Protein AF-A0A127FBN4-F1 (afdb_monomer_lite)

Secondary structure (DSSP, 8-state):
---TTTT--HHHHHHHHT--HHHHHHHHHHT---HHHHHHHHHHHH-BGGGT-GGGTT-EEETTEEEPTT--EE-HHHHHHHHHHHHHHHT--

Organism: Steroidobacter denitrificans (NCBI:txid465721)

Sequence (93 aa):
MDNSTYGLPAWQLAALSGTHIDTARRWKRAGQIPRQAAALISIRLHGELGTIDPEFEGFIIRRGSIWTPENAEIRPGELRAIPYRSQQIRELD

Radius of gyration: 18.08 Å; chains: 1; bounding box: 41×23×51 Å

Foldseek 3Di:
DLCLLPPDDLVLLCVQQVHDSVVSVVCVVVVHDPLVSSLSSCCVPWQQPCSVPVVSGLWGDDPQWIAHVVRDTHHPVNVVCVVVVVVVVVVVD

Structure (mmCIF, N/CA/C/O backbone):
data_AF-A0A127FBN4-F1
#
_entry.id   AF-A0A127FBN4-F1
#
loop_
_atom_site.group_PDB
_atom_site.id
_atom_site.type_symbol
_atom_site.label_atom_id
_atom_site.label_alt_id
_atom_site.label_comp_id
_atom_site.label_asym_id
_atom_site.label_entity_id
_atom_site.label_seq_id
_atom_site.pdbx_PDB_ins_code
_atom_site.Cartn_x
_atom_site.Cartn_y
_atom_site.Cartn_z
_atom_site.occupancy
_atom_site.B_iso_or_equiv
_atom_site.auth_seq_id
_atom_site.auth_comp_id
_atom_site.auth_asym_id
_atom_site.auth_atom_id
_atom_site.pdbx_PDB_model_num
ATOM 1 N N . MET A 1 1 ? 7.208 13.610 -13.784 1.00 40.06 1 MET A N 1
ATOM 2 C CA . MET A 1 1 ? 7.303 12.269 -14.401 1.00 40.06 1 MET A CA 1
ATOM 3 C C . MET A 1 1 ? 7.134 11.267 -13.286 1.00 40.06 1 MET A C 1
ATOM 5 O O . MET A 1 1 ? 7.885 11.336 -12.323 1.00 40.06 1 MET A O 1
ATOM 9 N N . ASP A 1 2 ? 6.097 10.442 -13.371 1.00 48.31 2 ASP A N 1
ATOM 10 C CA . ASP A 1 2 ? 5.757 9.458 -12.347 1.00 48.31 2 ASP A CA 1
ATOM 11 C C . ASP A 1 2 ? 6.833 8.359 -12.340 1.00 48.31 2 ASP A C 1
ATOM 13 O O . ASP A 1 2 ? 6.983 7.611 -13.305 1.00 48.31 2 ASP A O 1
ATOM 17 N N . ASN A 1 3 ? 7.673 8.345 -11.304 1.00 51.34 3 ASN A N 1
ATOM 18 C CA . ASN A 1 3 ? 8.933 7.591 -11.267 1.00 51.34 3 ASN A CA 1
ATOM 19 C C . ASN A 1 3 ? 8.734 6.120 -10.839 1.00 51.34 3 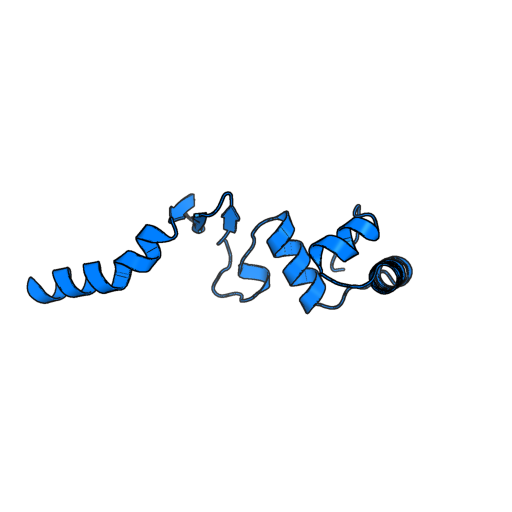ASN A C 1
ATOM 21 O O . ASN A 1 3 ? 9.684 5.448 -10.440 1.00 51.34 3 ASN A O 1
ATOM 25 N N . SER A 1 4 ? 7.502 5.606 -10.926 1.00 60.09 4 SER A N 1
ATOM 26 C CA . SER A 1 4 ? 7.074 4.321 -10.349 1.00 60.09 4 SER A CA 1
ATOM 27 C C . SER A 1 4 ? 7.733 3.074 -10.966 1.00 60.09 4 SER A C 1
ATOM 29 O O . SER A 1 4 ? 7.677 1.994 -10.380 1.00 60.09 4 SER A O 1
ATOM 31 N N . THR A 1 5 ? 8.411 3.189 -12.118 1.00 60.78 5 THR A N 1
ATOM 32 C CA . THR A 1 5 ? 9.183 2.085 -12.733 1.00 60.78 5 THR A CA 1
ATOM 33 C C . THR A 1 5 ? 10.664 2.051 -12.367 1.00 60.78 5 THR A C 1
ATOM 35 O O . THR A 1 5 ? 11.323 1.033 -12.610 1.00 60.78 5 THR A O 1
ATOM 38 N N . TYR A 1 6 ? 11.237 3.179 -11.936 1.00 67.50 6 TYR A N 1
ATOM 39 C CA . TYR A 1 6 ? 12.690 3.332 -11.925 1.00 67.50 6 TYR A CA 1
ATOM 40 C C . TYR A 1 6 ? 13.292 2.495 -10.790 1.00 67.50 6 TYR A C 1
ATOM 42 O O . TYR A 1 6 ? 12.885 2.599 -9.640 1.00 67.50 6 TYR A O 1
ATOM 50 N N . GLY A 1 7 ? 14.227 1.605 -11.128 1.00 82.50 7 GLY A N 1
ATOM 51 C CA . GLY A 1 7 ? 14.864 0.690 -10.171 1.00 82.50 7 GLY A CA 1
ATOM 52 C C . GLY A 1 7 ? 14.191 -0.677 -9.997 1.00 82.50 7 GLY A C 1
ATOM 53 O O . GLY A 1 7 ? 14.853 -1.603 -9.536 1.00 82.50 7 GLY A O 1
ATOM 54 N N . LEU A 1 8 ? 12.942 -0.875 -10.440 1.00 89.00 8 LEU A N 1
ATOM 55 C CA . LEU A 1 8 ? 12.274 -2.179 -10.327 1.00 89.00 8 LEU A CA 1
ATOM 56 C C . LEU A 1 8 ? 12.513 -3.056 -11.575 1.00 89.00 8 LEU A C 1
ATOM 58 O O . LEU A 1 8 ? 12.364 -2.595 -12.718 1.00 89.00 8 LEU A O 1
ATOM 62 N N . PRO A 1 9 ? 12.889 -4.340 -11.425 1.00 93.94 9 PRO A N 1
ATOM 63 C CA . PRO A 1 9 ? 12.919 -5.282 -12.535 1.00 93.94 9 PRO A CA 1
ATOM 64 C C . PRO A 1 9 ? 11.492 -5.655 -12.974 1.00 93.94 9 PRO A C 1
ATOM 66 O O . PRO A 1 9 ? 10.548 -5.633 -12.187 1.00 93.94 9 PRO A O 1
ATOM 69 N N . ALA A 1 10 ? 11.324 -6.034 -14.246 1.00 95.25 10 ALA A N 1
ATOM 70 C CA . ALA A 1 10 ? 9.998 -6.313 -14.813 1.00 95.25 10 ALA A CA 1
ATOM 71 C C . ALA A 1 10 ? 9.244 -7.438 -14.079 1.00 95.25 10 ALA A C 1
ATOM 73 O O . ALA A 1 10 ? 8.025 -7.381 -13.970 1.00 95.25 10 ALA A O 1
ATOM 74 N N . TRP A 1 11 ? 9.956 -8.435 -13.544 1.00 96.56 11 TRP A N 1
ATOM 75 C CA . TRP A 1 11 ? 9.337 -9.512 -12.765 1.00 96.56 11 TRP A CA 1
ATOM 76 C C . TRP A 1 11 ? 8.736 -9.009 -11.449 1.00 96.56 11 TRP A C 1
ATOM 78 O O . TRP A 1 11 ? 7.677 -9.479 -11.049 1.00 96.56 11 TRP A O 1
ATOM 88 N N . GLN A 1 12 ? 9.359 -8.014 -10.814 1.00 95.06 12 GLN A N 1
ATOM 89 C CA . GLN A 1 12 ? 8.848 -7.427 -9.581 1.00 95.06 12 GLN A CA 1
ATOM 90 C C . GLN A 1 12 ? 7.619 -6.563 -9.870 1.00 95.06 12 GLN A C 1
ATOM 92 O O . GLN A 1 12 ? 6.630 -6.654 -9.153 1.00 95.06 12 GLN A O 1
ATOM 97 N N . LEU A 1 13 ? 7.633 -5.800 -10.969 1.00 94.69 13 LEU A N 1
ATOM 98 C CA . LEU A 1 13 ? 6.450 -5.071 -11.439 1.00 94.69 13 LEU A CA 1
ATOM 99 C C . LEU A 1 13 ? 5.280 -6.021 -11.725 1.00 94.69 13 LEU A C 1
ATOM 101 O O . LEU A 1 13 ? 4.163 -5.755 -11.291 1.00 94.69 13 LEU A O 1
ATOM 105 N N . ALA A 1 14 ? 5.532 -7.139 -12.410 1.00 96.06 14 ALA A N 1
ATOM 106 C CA . ALA A 1 14 ? 4.524 -8.163 -12.682 1.00 96.06 14 ALA A CA 1
ATOM 107 C C . ALA A 1 14 ? 3.940 -8.743 -11.383 1.00 96.06 14 ALA A C 1
ATOM 109 O O . ALA A 1 14 ? 2.723 -8.777 -11.223 1.00 96.06 14 ALA A O 1
ATOM 110 N N . ALA A 1 15 ? 4.796 -9.106 -10.422 1.00 95.81 15 ALA A N 1
ATOM 111 C CA . ALA A 1 15 ? 4.373 -9.643 -9.130 1.00 95.81 15 ALA A CA 1
ATOM 112 C C . ALA A 1 15 ? 3.551 -8.640 -8.300 1.00 95.81 15 ALA A C 1
ATOM 114 O O . ALA A 1 15 ? 2.524 -9.006 -7.735 1.00 95.81 15 ALA A O 1
ATOM 115 N N . LEU A 1 16 ? 3.975 -7.372 -8.241 1.00 93.81 16 LEU A N 1
ATOM 116 C CA . LEU A 1 16 ? 3.300 -6.329 -7.459 1.00 93.81 16 LEU A CA 1
ATOM 117 C C . LEU A 1 16 ? 1.968 -5.895 -8.079 1.00 93.81 16 LEU A C 1
ATOM 119 O O . LEU A 1 16 ? 1.017 -5.612 -7.355 1.00 93.81 16 LEU A O 1
ATOM 123 N N . SER A 1 17 ? 1.903 -5.840 -9.412 1.00 93.62 17 SER A N 1
ATOM 124 C CA . SER A 1 17 ? 0.708 -5.401 -10.143 1.00 93.62 17 SER A CA 1
ATOM 125 C C . SER A 1 17 ? -0.263 -6.530 -10.499 1.00 93.62 17 SER A C 1
ATOM 127 O O . SER A 1 17 ? -1.380 -6.247 -10.922 1.00 93.62 17 SER A O 1
ATOM 129 N N . GLY A 1 18 ? 0.148 -7.796 -10.374 1.00 94.94 18 GLY A N 1
ATOM 130 C CA . GLY A 1 18 ? -0.639 -8.951 -10.815 1.00 94.94 18 GLY A CA 1
ATOM 131 C C . GLY A 1 18 ? -0.757 -9.080 -12.339 1.00 94.94 18 GLY A C 1
ATOM 132 O O . GLY A 1 18 ? -1.675 -9.735 -12.829 1.00 94.94 18 GLY A O 1
ATOM 133 N N . THR A 1 19 ? 0.134 -8.445 -13.108 1.00 96.00 19 THR A N 1
ATOM 134 C CA . THR A 1 19 ? 0.099 -8.467 -14.580 1.00 96.00 19 THR A CA 1
ATOM 135 C C . THR A 1 19 ? 1.093 -9.456 -15.184 1.00 96.00 19 THR A C 1
ATOM 137 O O . THR A 1 19 ? 2.043 -9.893 -14.537 1.00 96.00 19 THR A O 1
ATOM 140 N N . HIS A 1 20 ? 0.895 -9.812 -16.458 1.00 97.88 20 HIS A N 1
ATOM 141 C CA . HIS A 1 20 ? 1.831 -10.671 -17.185 1.00 97.88 20 HIS A CA 1
ATOM 142 C C . HIS A 1 20 ? 3.210 -10.006 -17.344 1.00 97.88 20 HIS A C 1
ATOM 144 O O . HIS A 1 20 ? 3.312 -8.794 -17.564 1.00 97.88 20 HIS A O 1
ATOM 150 N N . ILE A 1 21 ? 4.279 -10.809 -17.326 1.00 97.75 21 ILE A N 1
ATOM 151 C CA . ILE A 1 21 ? 5.666 -10.323 -17.423 1.00 97.75 21 ILE A CA 1
ATOM 152 C C . ILE A 1 21 ? 5.917 -9.473 -18.676 1.00 97.75 21 ILE A C 1
ATOM 154 O O . ILE A 1 21 ? 6.651 -8.487 -18.625 1.00 97.75 21 ILE A O 1
ATOM 158 N N . ASP A 1 22 ? 5.278 -9.803 -19.797 1.00 98.06 22 ASP A N 1
ATOM 159 C CA . ASP A 1 22 ? 5.445 -9.051 -21.045 1.00 98.06 22 ASP A CA 1
ATOM 160 C C . ASP A 1 22 ? 4.775 -7.678 -21.010 1.00 98.06 22 ASP A C 1
ATOM 162 O O . ASP A 1 22 ? 5.288 -6.729 -21.610 1.00 98.06 22 ASP A O 1
ATOM 166 N N . THR A 1 23 ? 3.683 -7.541 -20.256 1.00 96.94 23 THR A N 1
ATOM 167 C CA . THR A 1 23 ? 3.044 -6.250 -19.984 1.00 96.94 23 THR A CA 1
ATOM 168 C C . THR A 1 23 ? 3.971 -5.382 -19.139 1.00 96.94 23 THR A C 1
ATOM 170 O O . THR A 1 23 ? 4.263 -4.251 -19.521 1.00 96.94 23 THR A O 1
ATOM 173 N N . ALA A 1 24 ? 4.552 -5.9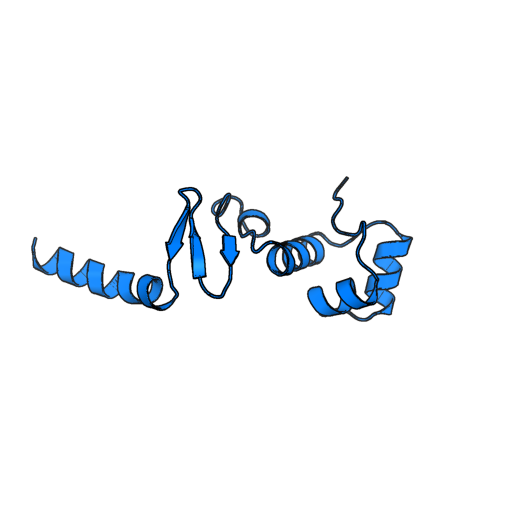40 -18.074 1.00 96.00 24 ALA A N 1
ATOM 174 C CA . ALA A 1 24 ? 5.533 -5.236 -17.250 1.00 96.00 24 ALA A CA 1
ATOM 175 C C . ALA A 1 24 ? 6.797 -4.833 -18.040 1.00 96.00 24 ALA A C 1
ATOM 177 O O . ALA A 1 24 ? 7.299 -3.714 -17.907 1.00 96.00 24 ALA A O 1
ATOM 178 N N . ARG A 1 25 ? 7.299 -5.706 -18.926 1.00 96.44 25 ARG A N 1
ATOM 179 C CA . ARG A 1 25 ? 8.402 -5.379 -19.851 1.00 96.44 25 ARG A CA 1
ATOM 180 C C . ARG A 1 25 ? 8.023 -4.261 -20.818 1.00 96.44 25 ARG A C 1
ATOM 182 O O . ARG A 1 25 ? 8.862 -3.416 -21.121 1.00 96.44 25 ARG A O 1
ATOM 189 N N . ARG A 1 26 ? 6.788 -4.261 -21.332 1.00 95.75 26 ARG A N 1
ATOM 190 C CA . ARG A 1 26 ? 6.276 -3.202 -22.212 1.00 95.75 26 ARG A CA 1
ATOM 191 C C . ARG A 1 26 ? 6.244 -1.863 -21.483 1.00 95.75 26 ARG A C 1
ATOM 193 O O . ARG A 1 26 ? 6.744 -0.894 -22.039 1.00 95.75 26 ARG A O 1
ATOM 200 N N . TRP A 1 27 ? 5.751 -1.829 -20.246 1.00 94.75 27 TRP A N 1
ATOM 201 C CA . TRP A 1 27 ? 5.761 -0.621 -19.418 1.00 94.75 27 TRP A CA 1
ATOM 202 C C . TRP A 1 27 ? 7.175 -0.084 -19.197 1.00 94.75 27 TRP A C 1
ATOM 204 O O . TRP A 1 27 ? 7.411 1.098 -19.426 1.00 94.75 27 TRP A O 1
ATOM 214 N N . LYS A 1 28 ? 8.147 -0.950 -18.861 1.00 91.56 28 LYS A N 1
ATOM 215 C CA . LYS A 1 28 ? 9.556 -0.531 -18.735 1.00 91.56 28 LYS A CA 1
ATOM 216 C C . LYS A 1 28 ? 10.128 0.038 -20.030 1.00 91.56 28 LYS A C 1
ATOM 218 O O . LYS A 1 28 ? 10.839 1.031 -19.976 1.00 91.56 28 LYS A O 1
ATOM 223 N N . ARG A 1 29 ? 9.842 -0.583 -21.180 1.00 93.06 29 ARG A N 1
ATOM 224 C CA . ARG A 1 29 ? 10.317 -0.092 -22.487 1.00 93.06 29 ARG A CA 1
ATOM 225 C C . ARG A 1 29 ? 9.678 1.239 -22.874 1.00 93.06 29 ARG A C 1
ATOM 227 O O . ARG A 1 29 ? 10.356 2.079 -23.445 1.00 93.06 29 ARG A O 1
ATOM 234 N N . ALA A 1 30 ? 8.395 1.413 -22.571 1.00 91.88 30 ALA A N 1
ATOM 235 C CA . ALA A 1 30 ? 7.665 2.647 -22.838 1.00 91.88 30 ALA A CA 1
ATOM 236 C C . ALA A 1 30 ? 7.969 3.760 -21.820 1.00 91.88 30 ALA A C 1
ATOM 238 O O . ALA A 1 30 ? 7.642 4.914 -22.075 1.00 91.88 30 ALA A O 1
ATOM 239 N N . GLY A 1 31 ? 8.550 3.424 -20.662 1.00 90.06 31 GLY A N 1
ATOM 240 C CA . GLY A 1 31 ? 8.733 4.359 -19.549 1.00 90.06 31 GLY A CA 1
ATOM 241 C C . GLY A 1 31 ? 7.409 4.827 -18.936 1.00 90.06 31 GLY A C 1
ATOM 242 O O . GLY A 1 31 ? 7.344 5.919 -18.382 1.00 90.06 31 GLY A O 1
ATOM 243 N N . GLN A 1 32 ? 6.339 4.039 -19.083 1.00 90.12 32 GLN A N 1
ATOM 244 C CA . GLN A 1 32 ? 4.986 4.408 -18.667 1.00 90.12 32 GLN A CA 1
ATOM 245 C C . GLN A 1 32 ? 4.261 3.208 -18.054 1.00 90.12 32 GLN A C 1
ATOM 247 O O . GLN A 1 32 ? 4.181 2.143 -18.670 1.00 90.12 32 GLN A O 1
ATOM 252 N N . ILE A 1 33 ? 3.699 3.399 -16.857 1.00 90.69 33 ILE A N 1
ATOM 253 C CA . ILE A 1 33 ? 2.788 2.461 -16.186 1.00 90.69 33 ILE A CA 1
ATOM 254 C C . ILE A 1 33 ? 1.393 3.107 -16.119 1.00 90.69 33 ILE A C 1
ATOM 256 O O . ILE A 1 33 ? 1.293 4.299 -15.825 1.00 90.69 33 ILE A O 1
ATOM 260 N N . PRO A 1 34 ? 0.303 2.352 -16.353 1.00 91.69 34 PRO A N 1
ATOM 261 C CA . PRO A 1 34 ? -1.054 2.827 -16.093 1.00 91.69 34 PRO A CA 1
ATOM 262 C C . PRO A 1 34 ? -1.235 3.283 -14.641 1.00 91.69 34 PRO A C 1
ATOM 264 O O . PRO A 1 34 ? -0.828 2.581 -13.717 1.00 91.69 34 PRO A O 1
ATOM 267 N N . ARG A 1 35 ? -1.916 4.412 -14.419 1.00 89.00 35 ARG A N 1
ATOM 268 C CA . ARG A 1 35 ? -2.082 5.021 -13.085 1.00 89.00 35 ARG A CA 1
ATOM 269 C C . ARG A 1 35 ? -2.558 4.032 -12.014 1.00 89.00 35 ARG A C 1
ATOM 271 O O . ARG A 1 35 ? -2.042 4.038 -10.905 1.00 89.00 35 ARG A O 1
ATOM 278 N N . GLN A 1 36 ? -3.496 3.151 -12.350 1.00 90.06 36 GLN A N 1
ATOM 279 C CA . GLN A 1 36 ? -4.037 2.149 -11.426 1.00 90.06 36 GLN A CA 1
ATOM 280 C C . GLN A 1 36 ? -2.973 1.132 -10.990 1.00 90.06 36 GLN A C 1
ATOM 282 O O . GLN A 1 36 ? -2.902 0.762 -9.821 1.00 90.06 36 GLN A O 1
ATOM 287 N N . ALA A 1 37 ? -2.120 0.699 -11.922 1.00 92.25 37 ALA A N 1
ATOM 288 C CA . ALA A 1 37 ? -1.020 -0.206 -11.614 1.00 92.25 37 ALA A CA 1
ATOM 289 C C . ALA A 1 37 ? 0.076 0.505 -10.808 1.00 92.25 37 ALA A C 1
ATOM 291 O O . ALA A 1 37 ? 0.618 -0.092 -9.883 1.00 92.25 37 ALA A O 1
ATOM 292 N N . ALA A 1 38 ? 0.364 1.776 -11.110 1.00 89.69 38 ALA A N 1
ATOM 293 C CA . ALA A 1 38 ? 1.314 2.584 -10.346 1.00 89.69 38 ALA A CA 1
ATOM 294 C C . ALA A 1 38 ? 0.853 2.780 -8.890 1.00 89.69 38 ALA A C 1
ATOM 296 O O . ALA A 1 38 ? 1.640 2.553 -7.973 1.00 89.69 38 ALA A O 1
ATOM 297 N N . ALA A 1 39 ? -0.429 3.098 -8.673 1.00 88.69 39 ALA A N 1
ATOM 298 C CA . ALA A 1 39 ? -1.020 3.206 -7.338 1.00 88.69 39 ALA A CA 1
ATOM 299 C C . ALA A 1 39 ? -0.919 1.879 -6.571 1.00 88.69 39 ALA A C 1
ATOM 301 O O . ALA A 1 39 ? -0.404 1.845 -5.456 1.00 88.69 39 ALA A O 1
ATOM 302 N N . LEU A 1 40 ? -1.308 0.759 -7.197 1.00 90.75 40 LEU A N 1
ATOM 303 C CA . LEU A 1 40 ? -1.189 -0.569 -6.586 1.00 90.75 40 LEU A CA 1
ATOM 304 C C . LEU A 1 40 ? 0.255 -0.905 -6.190 1.00 90.75 40 LEU A C 1
ATOM 306 O O . LEU A 1 40 ? 0.495 -1.400 -5.090 1.00 90.75 40 LEU A O 1
ATOM 310 N N . ILE A 1 41 ? 1.216 -0.626 -7.072 1.00 91.38 41 ILE A N 1
ATOM 311 C CA . ILE A 1 41 ? 2.642 -0.825 -6.798 1.00 91.38 41 ILE A CA 1
ATOM 312 C C . ILE A 1 41 ? 3.085 0.043 -5.614 1.00 91.38 41 ILE A C 1
ATOM 314 O O . ILE A 1 41 ? 3.751 -0.477 -4.719 1.00 91.38 41 ILE A O 1
ATOM 318 N N . SER A 1 42 ? 2.681 1.317 -5.570 1.00 88.56 42 SER A N 1
ATOM 319 C CA . SER A 1 42 ? 3.019 2.221 -4.465 1.00 88.56 42 SER A CA 1
ATOM 320 C C . SER A 1 42 ? 2.494 1.703 -3.126 1.00 88.56 42 SER A C 1
ATOM 322 O O . SER A 1 42 ? 3.259 1.556 -2.174 1.00 88.56 42 SER A O 1
ATOM 324 N N . ILE A 1 43 ? 1.226 1.288 -3.065 1.00 90.88 43 ILE A N 1
ATOM 325 C CA . ILE A 1 43 ? 0.622 0.716 -1.850 1.00 90.88 43 ILE A CA 1
ATOM 326 C C . ILE A 1 43 ? 1.371 -0.542 -1.410 1.00 90.88 43 ILE A C 1
ATOM 328 O O . ILE A 1 43 ? 1.610 -0.749 -0.224 1.00 90.88 43 ILE A O 1
ATOM 332 N N . ARG A 1 44 ? 1.765 -1.405 -2.350 1.00 91.31 44 ARG A N 1
ATOM 333 C CA . ARG A 1 44 ? 2.472 -2.650 -2.023 1.00 91.31 44 ARG A CA 1
ATOM 334 C C . ARG A 1 44 ? 3.899 -2.420 -1.525 1.00 91.31 44 ARG A C 1
ATOM 336 O O . ARG A 1 44 ? 4.387 -3.240 -0.751 1.00 91.31 44 ARG A O 1
ATOM 343 N N . LEU A 1 45 ? 4.565 -1.359 -1.976 1.00 91.00 45 LEU A N 1
ATOM 344 C CA . LEU A 1 45 ? 5.946 -1.042 -1.597 1.00 91.00 45 LEU A CA 1
ATOM 345 C C . LEU A 1 45 ? 6.032 -0.167 -0.347 1.00 91.00 45 LEU A C 1
ATOM 347 O O . LEU A 1 45 ? 6.859 -0.426 0.526 1.00 91.00 45 LEU A O 1
ATOM 351 N N . HIS A 1 46 ? 5.189 0.856 -0.275 1.00 90.81 46 HIS A N 1
ATOM 352 C CA . HIS A 1 46 ? 5.274 1.923 0.718 1.00 90.81 46 HIS A CA 1
ATOM 353 C C . HIS A 1 46 ? 4.099 1.917 1.693 1.00 90.81 46 HIS A C 1
ATOM 355 O O . HIS A 1 46 ? 4.220 2.466 2.782 1.00 90.81 46 HIS A O 1
ATOM 361 N N . GLY A 1 47 ? 2.985 1.270 1.341 1.00 93.50 47 GLY A N 1
ATOM 362 C CA . GLY A 1 47 ? 1.766 1.268 2.148 1.00 93.50 47 GLY A CA 1
ATOM 363 C C . GLY A 1 47 ? 0.924 2.535 2.010 1.00 93.50 47 GLY A C 1
ATOM 364 O O . GLY A 1 47 ? -0.089 2.633 2.691 1.00 93.50 47 GLY A O 1
ATOM 365 N N . GLU A 1 48 ? 1.315 3.489 1.164 1.00 92.38 48 GLU A N 1
ATOM 366 C CA . GLU A 1 48 ? 0.694 4.817 1.065 1.00 92.38 48 GLU A CA 1
ATOM 367 C C . GLU A 1 48 ? -0.725 4.764 0.490 1.00 92.38 48 GLU A C 1
ATOM 369 O O . GLU A 1 48 ? -0.932 4.508 -0.702 1.00 92.38 48 GLU A O 1
ATOM 374 N N . LEU A 1 49 ? -1.710 5.057 1.339 1.00 93.56 49 LEU A N 1
ATOM 375 C CA . LEU A 1 49 ? -3.124 5.027 0.969 1.00 93.56 49 LEU A CA 1
ATOM 376 C C . LEU A 1 49 ? -3.566 6.253 0.165 1.00 93.56 49 LEU A C 1
ATOM 378 O O . LEU A 1 49 ? -4.448 6.123 -0.682 1.00 93.56 49 LEU A O 1
ATOM 382 N N . GLY A 1 50 ? -2.894 7.396 0.338 1.00 92.75 50 GLY A N 1
ATOM 383 C CA . GLY A 1 50 ? -3.155 8.626 -0.423 1.00 92.75 50 GLY A CA 1
ATOM 384 C C . GLY A 1 50 ? -3.032 8.470 -1.947 1.00 92.75 50 GLY A C 1
ATOM 385 O O . GLY A 1 50 ? -3.582 9.257 -2.713 1.00 92.75 50 GLY A O 1
ATOM 386 N N . THR A 1 51 ? -2.348 7.419 -2.415 1.00 89.00 51 THR A N 1
ATOM 387 C CA . THR A 1 51 ? -2.254 7.097 -3.849 1.00 89.00 51 THR A CA 1
ATOM 388 C C . THR A 1 51 ? -3.550 6.530 -4.439 1.00 89.00 51 THR A C 1
ATOM 390 O O . THR A 1 51 ? -3.723 6.553 -5.661 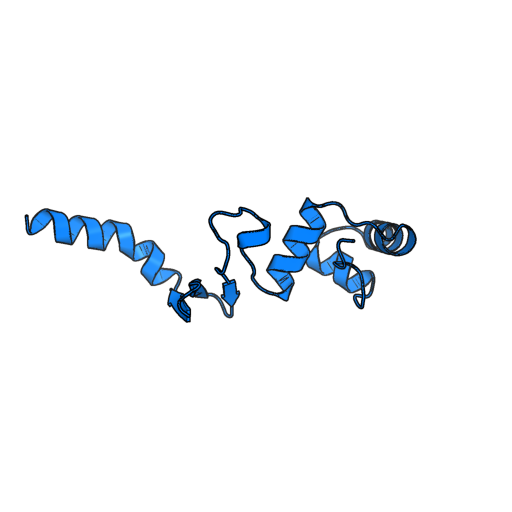1.00 89.00 51 THR A O 1
ATOM 393 N N . ILE A 1 52 ? -4.455 6.033 -3.589 1.00 89.19 52 ILE A N 1
ATOM 394 C CA . ILE A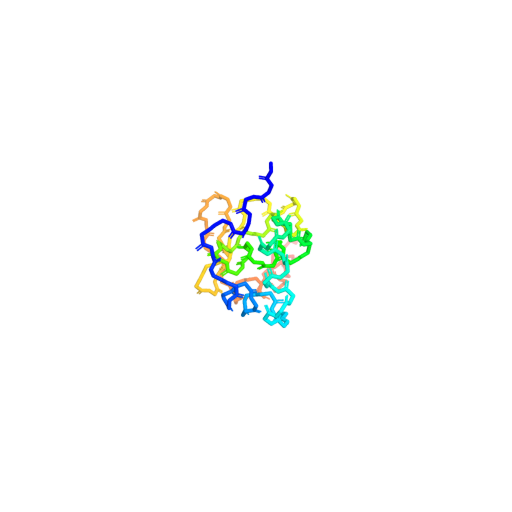 1 52 ? -5.798 5.568 -3.959 1.00 89.19 52 ILE A CA 1
ATOM 395 C C . ILE A 1 52 ? -6.767 6.745 -3.954 1.00 89.19 52 ILE A C 1
ATOM 397 O O . ILE A 1 52 ? -7.479 6.959 -4.934 1.00 89.19 52 ILE A O 1
ATOM 401 N N . ASP A 1 53 ? -6.780 7.483 -2.847 1.00 91.00 53 ASP A N 1
ATOM 402 C CA . ASP A 1 53 ? -7.719 8.561 -2.577 1.00 91.00 53 ASP A CA 1
ATOM 403 C C . ASP A 1 53 ? -7.018 9.644 -1.729 1.00 91.00 53 ASP A C 1
ATOM 405 O O . ASP A 1 53 ? -6.455 9.307 -0.681 1.00 91.00 53 ASP A O 1
ATOM 409 N N . PRO A 1 54 ? -7.022 10.921 -2.164 1.00 92.56 54 PRO A N 1
ATOM 410 C CA . PRO A 1 54 ? -6.387 12.022 -1.440 1.00 92.56 54 PRO A CA 1
ATOM 411 C C . PRO A 1 54 ? -6.854 12.203 0.009 1.00 92.56 54 PRO A C 1
ATOM 413 O O . PRO A 1 54 ? -6.082 12.705 0.819 1.00 92.56 54 PRO A O 1
ATOM 416 N N . GLU A 1 55 ? -8.069 11.778 0.375 1.00 95.81 55 GLU A N 1
ATOM 417 C CA . GLU A 1 55 ? -8.542 11.868 1.768 1.00 95.81 55 GLU A CA 1
ATOM 418 C C . GLU A 1 55 ? -7.719 10.998 2.737 1.00 95.81 55 GLU A C 1
ATOM 420 O O . GLU A 1 55 ? -7.732 11.224 3.946 1.00 95.81 55 GLU A O 1
ATOM 425 N N . PHE A 1 56 ? -6.959 10.031 2.213 1.00 94.88 56 PHE A N 1
ATOM 426 C CA . PHE A 1 56 ? -6.060 9.163 2.978 1.00 94.88 56 PHE A CA 1
ATOM 427 C C . PHE A 1 56 ? -4.588 9.595 2.891 1.00 94.88 56 PHE A C 1
ATOM 429 O O . PHE A 1 56 ? -3.682 8.789 3.137 1.00 94.88 56 PHE A O 1
ATOM 436 N N . GLU A 1 57 ? -4.308 10.847 2.527 1.00 94.62 57 GLU A N 1
ATOM 437 C CA . GLU A 1 57 ? -2.947 11.379 2.532 1.00 94.62 57 GLU A CA 1
ATOM 438 C C . GLU A 1 57 ? -2.293 11.241 3.921 1.00 94.62 57 GLU A C 1
ATOM 440 O O . GLU A 1 57 ? -2.902 11.498 4.957 1.00 94.62 57 GLU A O 1
ATOM 445 N N . GLY A 1 58 ? -1.048 10.756 3.945 1.00 93.75 58 GLY A N 1
ATOM 446 C CA . GLY A 1 58 ? -0.298 10.472 5.174 1.00 93.75 58 GLY A CA 1
ATOM 447 C C . GLY A 1 58 ? -0.656 9.155 5.879 1.00 93.75 58 GLY A C 1
ATOM 448 O O . GLY A 1 58 ? 0.093 8.732 6.759 1.00 93.75 58 GLY A O 1
ATOM 449 N N . PHE A 1 59 ? -1.725 8.456 5.478 1.00 96.25 59 PHE A N 1
ATOM 450 C CA . PHE A 1 59 ? -2.028 7.126 6.010 1.00 96.25 59 PHE A CA 1
ATOM 451 C C . PHE A 1 59 ? -1.187 6.036 5.333 1.00 96.25 59 PHE A C 1
ATOM 453 O O . PHE A 1 59 ? -1.077 5.979 4.103 1.00 96.25 59 PHE A O 1
ATOM 460 N N . ILE A 1 60 ? -0.629 5.123 6.138 1.00 96.38 60 ILE A N 1
ATOM 461 C CA . ILE A 1 60 ? 0.278 4.065 5.666 1.00 96.38 60 ILE A CA 1
ATOM 462 C C . ILE A 1 60 ? -0.138 2.690 6.198 1.00 96.38 60 ILE A C 1
ATOM 464 O O . ILE A 1 60 ? -0.272 2.492 7.401 1.00 96.38 60 ILE A O 1
ATOM 468 N N . ILE A 1 61 ? -0.249 1.685 5.326 1.00 95.69 61 ILE A N 1
ATOM 469 C CA . ILE A 1 61 ? -0.351 0.278 5.734 1.00 95.69 61 ILE A CA 1
ATOM 470 C C . ILE A 1 61 ? 1.047 -0.290 5.973 1.00 95.69 61 ILE A C 1
ATOM 472 O O . ILE A 1 61 ? 1.845 -0.441 5.050 1.00 95.69 61 ILE A O 1
ATOM 476 N N . ARG A 1 62 ? 1.332 -0.707 7.209 1.00 93.94 62 ARG A N 1
ATOM 477 C CA . ARG A 1 62 ? 2.608 -1.335 7.563 1.00 93.94 62 ARG A CA 1
ATOM 478 C C . ARG A 1 62 ? 2.403 -2.439 8.588 1.00 93.94 62 ARG A C 1
ATOM 480 O O . ARG A 1 62 ? 1.807 -2.224 9.635 1.00 93.94 62 ARG A O 1
ATOM 487 N N . ARG A 1 63 ? 2.947 -3.629 8.296 1.00 92.25 63 ARG A N 1
ATOM 488 C CA . ARG A 1 63 ? 2.912 -4.810 9.188 1.00 92.25 63 ARG A CA 1
ATOM 489 C C . ARG A 1 63 ? 1.495 -5.200 9.654 1.00 92.25 63 ARG A C 1
ATOM 491 O O . ARG A 1 63 ? 1.325 -5.685 10.763 1.00 92.25 63 ARG A O 1
ATOM 498 N N . GLY A 1 64 ? 0.492 -5.019 8.792 1.00 92.38 64 GLY A N 1
ATOM 499 C CA . GLY A 1 64 ? -0.901 -5.376 9.089 1.00 92.38 64 GLY A CA 1
ATOM 500 C C . GLY A 1 64 ? -1.685 -4.330 9.889 1.00 92.38 64 GLY A C 1
ATOM 501 O O . GLY A 1 64 ? -2.853 -4.573 10.182 1.00 92.38 64 GLY A O 1
ATOM 502 N N . SER A 1 65 ? -1.079 -3.180 10.185 1.00 96.56 65 SER A N 1
ATOM 503 C CA . SER A 1 65 ? -1.717 -2.035 10.840 1.00 96.56 65 SER A CA 1
ATOM 504 C C . SER A 1 65 ? -1.783 -0.837 9.892 1.00 96.56 65 SER A C 1
ATOM 506 O O . SER A 1 65 ? -0.980 -0.732 8.959 1.00 96.56 65 SER A O 1
ATOM 508 N N . ILE A 1 66 ? -2.729 0.066 10.143 1.00 96.31 66 ILE A N 1
ATOM 509 C CA . ILE A 1 66 ? -2.788 1.389 9.517 1.00 96.31 66 ILE A CA 1
ATOM 510 C C . ILE A 1 66 ? -2.086 2.371 10.448 1.00 96.31 66 ILE A C 1
ATOM 512 O O . ILE A 1 66 ? -2.362 2.392 11.640 1.00 96.31 66 ILE A O 1
ATOM 516 N N . TRP A 1 67 ? -1.182 3.171 9.910 1.00 97.44 67 TRP A N 1
ATOM 517 C CA . TRP A 1 67 ? -0.532 4.272 10.603 1.00 97.44 67 TRP A CA 1
ATOM 518 C C . TRP A 1 67 ? -1.177 5.574 10.154 1.00 97.44 67 TRP A C 1
ATOM 520 O O . TRP A 1 67 ? -1.345 5.776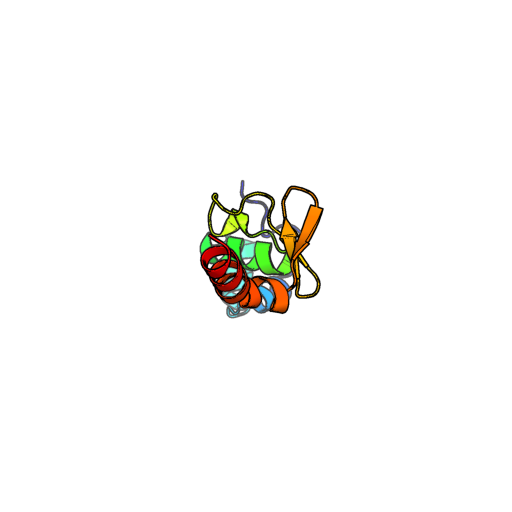 8.951 1.00 97.44 67 TRP A O 1
ATOM 530 N N . THR A 1 68 ? -1.564 6.419 11.106 1.00 96.31 68 THR A N 1
ATOM 531 C CA . THR A 1 68 ? -2.109 7.750 10.816 1.00 96.31 68 THR A CA 1
ATOM 532 C C . THR A 1 68 ? -0.986 8.747 10.503 1.00 96.31 68 THR A C 1
ATOM 534 O O . THR A 1 68 ? 0.174 8.483 10.850 1.00 96.31 68 THR A O 1
ATOM 537 N N . PRO A 1 69 ? -1.303 9.909 9.901 1.00 95.44 69 PRO A N 1
ATOM 538 C CA . PRO A 1 69 ? -0.331 10.985 9.687 1.00 95.44 69 PRO A CA 1
ATOM 539 C C . PRO A 1 69 ? 0.345 11.462 10.984 1.00 95.44 69 PRO A C 1
ATOM 541 O O . PRO A 1 69 ? 1.508 11.856 10.980 1.00 95.44 69 PRO A O 1
ATOM 544 N N . GLU A 1 70 ? -0.353 11.363 12.117 1.00 96.62 70 GLU A N 1
ATOM 545 C CA . GLU A 1 70 ? 0.138 11.690 13.463 1.00 96.62 70 GLU A CA 1
ATOM 546 C C . GLU A 1 70 ? 0.976 10.560 14.090 1.00 96.62 70 GLU A C 1
ATOM 548 O O . GLU A 1 70 ? 1.304 10.608 15.276 1.00 96.62 70 GLU A O 1
ATOM 553 N N . ASN A 1 71 ? 1.338 9.542 13.302 1.00 94.25 71 ASN A N 1
ATOM 554 C CA . ASN A 1 71 ? 2.133 8.386 13.709 1.00 94.25 71 ASN A CA 1
ATOM 555 C C . ASN A 1 71 ? 1.455 7.510 14.784 1.00 94.25 71 ASN A C 1
ATOM 557 O O . ASN A 1 71 ? 2.132 6.849 15.576 1.00 94.25 71 ASN A O 1
ATOM 561 N N . ALA A 1 72 ? 0.118 7.474 14.801 1.00 96.25 72 ALA A N 1
ATOM 562 C CA . ALA A 1 72 ? -0.638 6.535 15.622 1.00 96.25 72 ALA A CA 1
ATOM 563 C C . ALA A 1 72 ? -0.835 5.204 14.880 1.00 96.25 72 ALA A C 1
ATOM 565 O O . ALA A 1 72 ? -1.214 5.186 13.709 1.00 96.25 72 ALA A O 1
ATOM 566 N N . GLU A 1 73 ? -0.597 4.081 15.561 1.00 97.06 73 GLU A N 1
ATOM 567 C CA . GLU A 1 73 ? -0.888 2.748 15.028 1.00 97.06 73 GLU A CA 1
ATOM 568 C C . GLU A 1 73 ? -2.354 2.388 15.299 1.00 97.06 73 GLU A C 1
ATOM 570 O O . GLU A 1 73 ? -2.811 2.444 16.437 1.00 97.06 73 GLU A O 1
ATOM 575 N N . ILE A 1 74 ? -3.068 1.964 14.258 1.00 96.56 74 ILE A N 1
ATOM 576 C CA . ILE A 1 74 ? -4.427 1.438 14.332 1.00 96.56 74 ILE A CA 1
ATOM 577 C C . ILE A 1 74 ? -4.434 0.007 13.795 1.00 96.56 74 ILE A C 1
ATOM 579 O O . ILE A 1 74 ? -4.163 -0.258 12.617 1.00 96.56 74 ILE A O 1
ATOM 583 N N . ARG A 1 75 ? -4.795 -0.943 14.655 1.00 96.88 75 ARG A N 1
ATOM 584 C CA . ARG A 1 75 ? -4.915 -2.357 14.298 1.00 96.88 75 ARG A CA 1
ATOM 585 C C . ARG A 1 75 ? -6.300 -2.665 13.724 1.00 96.88 75 ARG A C 1
ATOM 587 O O . ARG A 1 75 ? -7.293 -2.050 14.116 1.00 96.88 75 ARG A O 1
ATOM 594 N N . PRO A 1 76 ? -6.437 -3.706 12.883 1.00 95.81 76 PRO A N 1
ATOM 595 C CA . PRO A 1 76 ? -7.733 -4.101 12.327 1.00 95.81 76 PRO A CA 1
ATOM 596 C C . PRO A 1 76 ? -8.816 -4.378 13.380 1.00 95.81 76 PRO A C 1
ATOM 598 O O . PRO A 1 76 ? -9.990 -4.108 13.142 1.00 95.81 76 PRO A O 1
ATOM 601 N N . GLY A 1 77 ? -8.440 -4.909 14.548 1.00 96.06 77 GLY A N 1
ATOM 602 C CA . GLY A 1 77 ? -9.378 -5.130 15.653 1.00 96.06 77 GLY A CA 1
ATOM 603 C C . GLY A 1 77 ? -9.941 -3.831 16.232 1.00 96.06 77 GLY A C 1
ATOM 604 O O . GLY A 1 77 ? -11.112 -3.784 16.591 1.00 96.06 77 GLY A O 1
ATOM 605 N N . GLU A 1 78 ? -9.140 -2.766 16.264 1.00 94.81 78 GLU A N 1
ATOM 606 C CA . GLU A 1 78 ? -9.554 -1.458 16.775 1.00 94.81 78 GLU A CA 1
ATOM 607 C C . GLU A 1 78 ? -10.509 -0.771 15.807 1.00 94.81 78 GLU A C 1
ATOM 609 O O . GLU A 1 78 ? -11.542 -0.273 16.243 1.00 94.81 78 GLU A O 1
ATOM 614 N N . LEU A 1 79 ? -10.233 -0.849 14.498 1.00 92.94 79 LEU A N 1
ATOM 615 C CA . LEU A 1 79 ? -11.156 -0.379 13.457 1.00 92.94 79 LEU A CA 1
ATOM 616 C C . LEU A 1 79 ? -12.517 -1.073 13.562 1.00 92.94 79 LEU A C 1
ATOM 618 O O . LEU A 1 79 ? -13.557 -0.420 13.553 1.00 92.94 79 LEU A O 1
ATOM 622 N N . ARG A 1 80 ? -12.521 -2.404 13.716 1.00 95.38 80 ARG A N 1
ATOM 623 C CA . ARG A 1 80 ? -13.760 -3.187 13.868 1.00 95.38 80 ARG A CA 1
ATOM 624 C C . ARG A 1 80 ? -14.509 -2.875 15.163 1.00 95.38 80 ARG A C 1
ATOM 626 O O . ARG A 1 80 ? -15.718 -3.067 15.210 1.00 95.38 80 ARG A O 1
ATOM 633 N N . ALA A 1 81 ? -13.812 -2.415 16.200 1.00 95.69 81 ALA A N 1
ATOM 634 C CA . ALA A 1 81 ? -14.415 -2.074 17.483 1.00 95.69 81 ALA A CA 1
ATOM 635 C C . ALA A 1 81 ? -15.085 -0.689 17.495 1.00 95.69 81 ALA A C 1
ATOM 637 O O . ALA A 1 81 ? -15.843 -0.415 18.426 1.00 95.69 81 ALA A O 1
ATOM 638 N N . ILE A 1 82 ? -14.839 0.174 16.495 1.00 93.94 82 ILE A N 1
ATOM 639 C CA . ILE A 1 82 ? -15.385 1.543 16.446 1.00 93.94 82 ILE A CA 1
ATOM 640 C C . ILE A 1 82 ? -16.914 1.562 16.620 1.00 93.94 82 ILE A C 1
ATOM 642 O O . ILE A 1 82 ? -17.365 2.235 17.545 1.00 93.94 82 ILE A O 1
ATOM 646 N N . PRO A 1 83 ? -17.726 0.806 15.847 1.00 94.69 83 PRO A N 1
ATOM 647 C CA . PRO A 1 83 ? -19.184 0.869 15.976 1.00 94.69 83 PRO A CA 1
ATOM 648 C C . PRO A 1 83 ? -19.683 0.493 17.376 1.00 94.69 83 PRO A C 1
ATOM 650 O O . PRO A 1 83 ? -20.571 1.150 17.913 1.00 94.69 83 PRO A O 1
ATOM 653 N N . TYR A 1 84 ? -19.072 -0.526 17.989 1.00 94.62 84 TYR A N 1
ATOM 654 C CA . TYR A 1 84 ? -19.411 -0.971 19.341 1.00 94.62 84 TYR A CA 1
ATOM 655 C C . TYR A 1 84 ? -19.076 0.099 20.388 1.00 94.62 84 TYR A C 1
ATOM 657 O O . TYR A 1 84 ? -19.916 0.434 21.218 1.00 94.62 84 TYR A O 1
ATOM 665 N N . ARG A 1 85 ? -17.878 0.697 20.315 1.00 92.31 85 ARG A N 1
ATOM 666 C CA . ARG A 1 85 ? -17.479 1.794 21.214 1.00 92.31 85 ARG A CA 1
ATOM 667 C C . ARG A 1 85 ? -18.400 3.005 21.063 1.00 92.31 85 ARG A C 1
ATOM 669 O O . ARG A 1 85 ? -18.799 3.593 22.060 1.00 92.31 85 ARG A O 1
ATOM 676 N N . SER A 1 86 ? -18.775 3.353 19.832 1.00 92.94 86 SER A N 1
ATOM 677 C CA .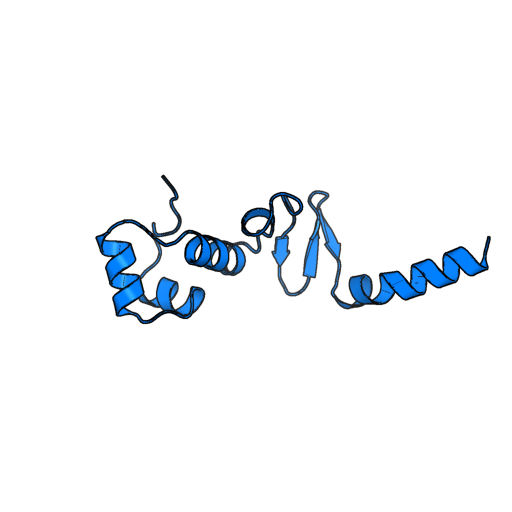 SER A 1 86 ? -19.722 4.439 19.569 1.00 92.94 86 SER A CA 1
ATOM 678 C C . SER A 1 86 ? -21.107 4.164 20.154 1.00 92.94 86 SER A C 1
ATOM 680 O O . SER A 1 86 ? -21.754 5.097 20.619 1.00 92.94 86 SER A O 1
ATOM 682 N N . GLN A 1 87 ? -21.562 2.908 20.157 1.00 92.94 87 GLN A N 1
ATOM 683 C CA . GLN A 1 87 ? -22.820 2.533 20.797 1.00 92.94 87 GLN A CA 1
ATOM 684 C C . GLN A 1 87 ? -22.743 2.671 22.322 1.00 92.94 87 GLN A C 1
ATOM 686 O O . GLN A 1 87 ? -23.623 3.292 22.905 1.00 92.94 87 GLN A O 1
ATOM 691 N N . GLN A 1 88 ? -21.673 2.179 22.952 1.00 92.38 88 GLN A N 1
ATOM 692 C CA . GLN A 1 88 ? -21.491 2.308 24.403 1.00 92.38 88 GLN A CA 1
ATOM 693 C C . GLN A 1 88 ? -21.467 3.770 24.866 1.00 92.38 88 GLN A C 1
ATOM 695 O O . GLN A 1 88 ? -22.001 4.076 25.922 1.00 92.38 88 GLN A O 1
ATOM 700 N N . ILE A 1 89 ? -20.871 4.675 24.080 1.00 92.69 89 ILE A N 1
ATOM 701 C CA . ILE A 1 89 ? -20.865 6.113 24.391 1.00 92.69 89 ILE A CA 1
ATOM 702 C C . ILE A 1 89 ? -22.285 6.689 24.329 1.00 92.69 89 ILE A C 1
ATOM 704 O O . ILE A 1 89 ? -22.673 7.417 25.230 1.00 92.69 89 ILE A O 1
ATOM 708 N N . ARG A 1 90 ? -23.083 6.321 23.316 1.00 89.38 90 ARG A N 1
ATOM 709 C CA . ARG A 1 90 ? -24.480 6.782 23.197 1.00 89.38 90 ARG A CA 1
ATOM 710 C C . ARG A 1 90 ? -25.387 6.293 24.324 1.00 89.38 90 ARG A C 1
ATOM 712 O O . ARG A 1 90 ? -26.402 6.917 24.569 1.00 89.38 90 ARG A O 1
ATOM 719 N N . GLU A 1 91 ? -25.065 5.168 24.956 1.00 86.56 91 GLU A N 1
ATOM 720 C CA . GLU A 1 91 ? -25.820 4.636 26.101 1.00 86.56 91 GLU A CA 1
ATOM 721 C C . GLU A 1 91 ? -25.484 5.358 27.423 1.00 86.56 91 GLU A C 1
ATOM 723 O O . GLU A 1 91 ? -26.139 5.109 28.434 1.00 86.56 91 GLU A O 1
ATOM 728 N N . LEU A 1 92 ? -24.466 6.231 27.426 1.00 82.06 92 LEU A N 1
ATOM 729 C CA . LEU A 1 92 ? -24.074 7.064 28.569 1.00 82.06 92 LEU A CA 1
ATOM 730 C C . LEU A 1 92 ? -24.639 8.496 28.505 1.00 82.06 92 LEU A C 1
ATOM 732 O O . LEU A 1 92 ? -24.536 9.206 29.508 1.00 82.06 92 LEU A O 1
ATOM 736 N N . ASP A 1 93 ? -25.208 8.893 27.361 1.00 65.94 93 ASP A N 1
ATOM 737 C CA . ASP A 1 93 ? -25.905 10.170 27.131 1.00 65.94 93 ASP A CA 1
ATOM 738 C C . ASP A 1 93 ? -27.421 10.025 27.372 1.00 65.94 93 ASP A C 1
ATOM 740 O O . ASP A 1 93 ? -28.021 10.964 27.948 1.00 65.94 93 ASP A O 1
#

pLDDT: mean 90.57, std 10.55, range [40.06, 98.06]